Protein AF-A0A3M5T6I6-F1 (afdb_monomer)

Structure (mmCIF, N/CA/C/O backbone):
data_AF-A0A3M5T6I6-F1
#
_entry.id   AF-A0A3M5T6I6-F1
#
loop_
_atom_site.group_PDB
_atom_site.id
_atom_site.type_symbol
_atom_site.label_atom_id
_atom_site.label_alt_id
_atom_site.label_comp_id
_atom_site.label_asym_id
_atom_site.label_entity_id
_atom_site.label_seq_id
_atom_site.pdbx_PDB_ins_code
_atom_site.Cartn_x
_atom_site.Cartn_y
_atom_site.Cartn_z
_atom_site.occupancy
_atom_site.B_iso_or_equiv
_atom_site.auth_seq_id
_atom_site.auth_comp_id
_atom_site.auth_asym_id
_atom_site.auth_atom_id
_atom_site.pdbx_PDB_model_num
ATOM 1 N N . MET A 1 1 ? 8.654 -3.890 6.732 1.00 83.19 1 MET A N 1
ATOM 2 C CA . MET A 1 1 ? 7.278 -3.384 6.823 1.00 83.19 1 MET A CA 1
ATOM 3 C C . MET A 1 1 ? 7.286 -2.179 7.740 1.00 83.19 1 MET A C 1
ATOM 5 O O . MET A 1 1 ? 7.997 -2.223 8.744 1.00 83.19 1 MET A O 1
ATOM 9 N N . HIS A 1 2 ? 6.548 -1.116 7.423 1.00 84.38 2 HIS A N 1
ATOM 10 C CA . HIS A 1 2 ? 6.468 0.037 8.320 1.00 84.38 2 HIS A CA 1
ATOM 11 C C . HIS A 1 2 ? 5.659 -0.324 9.595 1.00 84.38 2 HIS A C 1
ATOM 13 O O . HIS A 1 2 ? 4.602 -0.946 9.470 1.00 84.38 2 HIS A O 1
ATOM 19 N N . PRO A 1 3 ? 6.122 0.023 10.820 1.00 90.31 3 PRO A N 1
ATOM 20 C CA . PRO A 1 3 ? 5.542 -0.483 12.075 1.00 90.31 3 PRO A CA 1
ATOM 21 C C . PRO A 1 3 ? 4.041 -0.232 12.247 1.00 90.31 3 PRO A C 1
ATOM 23 O O . PRO A 1 3 ? 3.336 -1.072 12.798 1.00 90.31 3 PRO A O 1
ATOM 26 N N . LEU A 1 4 ? 3.542 0.893 11.726 1.00 93.06 4 LEU A N 1
ATOM 27 C CA . LEU A 1 4 ? 2.122 1.257 11.799 1.00 93.06 4 LEU A CA 1
ATOM 28 C C . LEU A 1 4 ? 1.189 0.302 11.036 1.00 93.06 4 LEU A C 1
ATOM 30 O O . LEU A 1 4 ? -0.002 0.266 11.333 1.00 93.06 4 LEU A O 1
ATOM 34 N N . PHE A 1 5 ? 1.719 -0.498 10.107 1.00 92.69 5 PHE A N 1
ATOM 35 C CA . PHE A 1 5 ? 0.933 -1.423 9.289 1.00 92.69 5 PHE A CA 1
ATOM 36 C C . PHE A 1 5 ? 1.053 -2.885 9.742 1.00 92.69 5 PHE A C 1
ATOM 38 O O . PHE A 1 5 ? 0.289 -3.720 9.272 1.00 92.69 5 PHE A O 1
ATOM 45 N N . MET A 1 6 ? 1.951 -3.211 10.684 1.00 90.44 6 MET A N 1
ATOM 46 C CA . MET A 1 6 ? 2.245 -4.602 11.086 1.00 90.44 6 MET A CA 1
ATOM 47 C C . MET A 1 6 ? 1.027 -5.389 11.579 1.00 90.44 6 MET A C 1
ATOM 49 O O . MET A 1 6 ? 0.964 -6.600 11.389 1.00 90.44 6 MET A O 1
ATOM 53 N N . ASN A 1 7 ? 0.069 -4.706 12.206 1.00 90.56 7 ASN A N 1
ATOM 54 C CA . ASN A 1 7 ? -1.130 -5.328 12.772 1.00 90.56 7 ASN A CA 1
ATOM 55 C C . ASN A 1 7 ? -2.382 -5.120 11.906 1.00 90.56 7 ASN A C 1
ATOM 57 O O . ASN A 1 7 ? -3.481 -5.493 12.317 1.00 90.56 7 ASN A O 1
ATOM 61 N N . ILE A 1 8 ? -2.236 -4.513 10.727 1.00 93.50 8 ILE A N 1
ATOM 62 C CA . ILE A 1 8 ? -3.350 -4.293 9.810 1.00 93.50 8 ILE A CA 1
ATOM 63 C C . ILE A 1 8 ? -3.587 -5.574 9.009 1.00 93.50 8 ILE A C 1
ATOM 65 O O . ILE A 1 8 ? -2.657 -6.233 8.543 1.00 93.50 8 ILE A O 1
ATOM 69 N N . LYS A 1 9 ? -4.859 -5.955 8.861 1.00 93.81 9 LYS A N 1
ATOM 70 C CA . LYS A 1 9 ? -5.241 -7.135 8.078 1.00 93.81 9 LYS A CA 1
ATOM 71 C C . LYS A 1 9 ? -4.846 -6.939 6.618 1.00 93.81 9 LYS A C 1
ATOM 73 O O . LYS A 1 9 ? -5.079 -5.868 6.067 1.00 93.81 9 LYS A O 1
ATOM 78 N N . LYS A 1 10 ? -4.381 -8.008 5.965 1.00 91.00 10 LYS A N 1
ATOM 79 C CA . LYS A 1 10 ? -3.992 -7.978 4.545 1.00 91.00 10 LYS A CA 1
ATOM 80 C C . LYS A 1 10 ? -5.062 -7.349 3.642 1.00 91.00 10 LYS A C 1
ATOM 82 O O . LYS A 1 10 ? -4.737 -6.446 2.898 1.00 91.00 10 LYS A O 1
ATOM 87 N N . ALA A 1 11 ? -6.331 -7.727 3.800 1.00 92.62 11 ALA A N 1
ATOM 88 C CA . ALA A 1 11 ? -7.420 -7.163 2.996 1.00 92.62 11 ALA A CA 1
ATOM 89 C C . ALA A 1 11 ? -7.560 -5.632 3.117 1.00 92.62 11 ALA A C 1
ATOM 91 O O . ALA A 1 11 ? -7.995 -4.987 2.176 1.00 92.62 11 ALA A O 1
ATOM 92 N N . ILE A 1 12 ? -7.196 -5.046 4.263 1.00 95.19 12 ILE A N 1
ATOM 93 C CA . ILE A 1 12 ? -7.174 -3.588 4.433 1.00 95.19 12 ILE A CA 1
ATOM 94 C C . ILE A 1 12 ? -5.925 -3.001 3.768 1.00 95.19 12 ILE A C 1
ATOM 96 O O . ILE A 1 12 ? -6.029 -1.973 3.113 1.00 95.19 12 ILE A O 1
ATOM 100 N N . LEU A 1 13 ? -4.765 -3.662 3.875 1.00 94.75 13 LEU A N 1
ATOM 101 C CA . LEU A 1 13 ? -3.549 -3.252 3.159 1.00 94.75 13 LEU A CA 1
ATOM 102 C C . LEU A 1 13 ? -3.748 -3.244 1.640 1.00 94.75 13 LEU A C 1
ATOM 104 O O . LEU A 1 13 ? -3.316 -2.291 1.001 1.00 94.75 13 LEU A O 1
ATOM 108 N N . ASP A 1 14 ? -4.447 -4.244 1.098 1.00 92.38 14 ASP A N 1
ATOM 109 C CA . ASP A 1 14 ? -4.775 -4.326 -0.328 1.00 92.38 14 ASP A CA 1
ATOM 110 C C . ASP A 1 14 ? -5.620 -3.101 -0.752 1.00 92.38 14 ASP A C 1
ATOM 112 O O . ASP A 1 14 ? -5.321 -2.450 -1.747 1.00 92.38 14 ASP A O 1
ATOM 116 N N . ILE A 1 15 ? -6.612 -2.703 0.059 1.00 93.88 15 ILE A N 1
ATOM 117 C CA . ILE A 1 15 ? -7.427 -1.504 -0.213 1.00 93.88 15 ILE A CA 1
ATOM 118 C C . ILE A 1 15 ? -6.592 -0.218 -0.107 1.00 93.88 15 ILE A C 1
ATOM 120 O O . ILE A 1 15 ? -6.757 0.689 -0.922 1.00 93.88 15 ILE A O 1
ATOM 124 N N . ILE A 1 16 ? -5.696 -0.112 0.882 1.00 94.38 16 ILE A N 1
ATOM 125 C CA . ILE A 1 16 ? -4.790 1.042 1.003 1.00 94.38 16 ILE A CA 1
ATOM 126 C C . ILE A 1 16 ? -3.909 1.136 -0.247 1.00 94.38 16 ILE A C 1
ATOM 128 O O . ILE A 1 16 ? -3.777 2.214 -0.821 1.00 94.38 16 ILE A O 1
ATOM 132 N N . GLU A 1 17 ? -3.317 0.022 -0.677 1.00 92.88 17 GLU A N 1
ATOM 133 C CA . GLU A 1 17 ? -2.485 -0.047 -1.879 1.00 92.88 17 GLU A CA 1
ATOM 134 C C . GLU A 1 17 ? -3.257 0.405 -3.125 1.00 92.88 17 GLU A C 1
ATOM 136 O O . GLU A 1 17 ? -2.753 1.242 -3.879 1.00 92.88 17 GLU A O 1
ATOM 141 N N . ASP A 1 18 ? -4.502 -0.041 -3.293 1.00 91.06 18 ASP A N 1
ATOM 142 C CA . ASP A 1 18 ? -5.376 0.397 -4.386 1.00 91.06 18 ASP A CA 1
ATOM 143 C C . ASP A 1 18 ? -5.628 1.915 -4.348 1.00 91.06 18 ASP A C 1
ATOM 145 O O . ASP A 1 18 ? -5.514 2.594 -5.369 1.00 91.06 18 ASP A O 1
ATOM 149 N N . GLN A 1 19 ? -5.898 2.497 -3.174 1.00 92.44 19 GLN A N 1
ATOM 150 C CA . GLN A 1 19 ? -6.094 3.949 -3.053 1.00 92.44 19 GLN A CA 1
ATOM 151 C C . GLN A 1 19 ? -4.814 4.751 -3.326 1.00 92.44 19 GLN A C 1
ATOM 153 O O . GLN A 1 19 ? -4.863 5.820 -3.938 1.00 92.44 19 GLN A O 1
ATOM 158 N N . LEU A 1 20 ? -3.653 4.253 -2.894 1.00 92.31 20 LEU A N 1
ATOM 159 C CA . LEU A 1 20 ? -2.371 4.931 -3.104 1.00 92.31 20 LEU A CA 1
ATOM 160 C C . LEU A 1 20 ? -1.886 4.838 -4.556 1.00 92.31 20 LEU A C 1
ATOM 162 O O . LEU A 1 20 ? -1.238 5.773 -5.035 1.00 92.31 20 LEU A O 1
ATOM 166 N N . THR A 1 21 ? -2.204 3.740 -5.247 1.00 88.38 21 THR A N 1
ATOM 167 C CA . THR A 1 21 ? -1.923 3.544 -6.680 1.00 88.38 21 THR A CA 1
ATOM 168 C C . THR A 1 21 ? -2.963 4.194 -7.587 1.00 88.38 21 THR A C 1
ATOM 170 O O . THR A 1 21 ? -2.708 4.348 -8.785 1.00 88.38 21 THR A O 1
ATOM 173 N N . ASN A 1 22 ? -4.104 4.623 -7.037 1.00 80.25 22 ASN A N 1
ATOM 174 C CA . ASN A 1 22 ? -5.124 5.319 -7.800 1.00 80.25 22 ASN A CA 1
ATOM 175 C C . ASN A 1 22 ? -4.558 6.615 -8.414 1.00 80.25 22 ASN A C 1
ATOM 177 O O . ASN A 1 22 ? -4.225 7.589 -7.722 1.00 80.25 22 ASN A O 1
ATOM 181 N N . ASN A 1 23 ? -4.452 6.596 -9.744 1.00 64.94 23 ASN A N 1
ATOM 182 C CA . ASN A 1 23 ? -4.006 7.708 -10.577 1.00 64.94 23 ASN A CA 1
ATOM 183 C C . ASN A 1 23 ? -5.138 8.684 -10.934 1.00 64.94 23 ASN A C 1
ATOM 185 O O . ASN A 1 23 ? -4.875 9.683 -11.604 1.00 64.94 23 ASN A O 1
ATOM 189 N N . GLU A 1 24 ? -6.376 8.423 -10.507 1.00 63.84 24 GLU A N 1
ATOM 190 C CA . GLU A 1 24 ? -7.455 9.405 -10.600 1.00 63.84 24 GLU A CA 1
ATOM 191 C C . GLU A 1 24 ? -7.171 10.623 -9.698 1.00 63.84 24 GLU A C 1
ATOM 193 O O . GLU A 1 24 ? -6.403 10.555 -8.733 1.00 63.84 24 GLU A O 1
ATOM 198 N N . GLU A 1 25 ? -7.772 11.768 -10.038 1.00 69.75 25 GLU A N 1
ATOM 199 C CA . GLU A 1 25 ? -7.500 13.111 -9.487 1.00 69.75 25 GLU A CA 1
ATOM 200 C C . GLU A 1 25 ? -7.762 13.279 -7.974 1.00 69.75 25 GLU A C 1
ATOM 202 O O . GLU A 1 25 ? -7.644 14.395 -7.466 1.00 69.75 25 GLU A O 1
ATOM 207 N N . ALA A 1 26 ? -8.072 12.207 -7.235 1.00 83.69 26 ALA A N 1
ATOM 208 C CA . ALA A 1 26 ? -8.358 12.256 -5.807 1.00 83.69 26 ALA A CA 1
ATOM 209 C C . ALA A 1 26 ? -7.212 12.960 -5.044 1.00 83.69 26 ALA A C 1
ATOM 211 O O . ALA A 1 26 ? -6.058 12.489 -5.067 1.00 83.69 26 ALA A O 1
ATOM 212 N N . PRO A 1 27 ? -7.478 14.104 -4.386 1.00 90.44 27 PRO A N 1
ATOM 213 C CA . PRO A 1 27 ? -6.485 14.806 -3.591 1.00 90.44 27 PRO A CA 1
ATOM 214 C C . PRO A 1 27 ? -6.103 13.975 -2.365 1.00 90.44 27 PRO A C 1
ATOM 216 O O . PRO A 1 27 ? -6.881 13.152 -1.885 1.00 90.44 27 PRO A O 1
ATOM 219 N N . ASP A 1 28 ? -4.911 14.223 -1.818 1.00 93.75 28 ASP A N 1
ATOM 220 C CA . ASP A 1 28 ? -4.421 13.505 -0.630 1.00 93.75 28 ASP A CA 1
ATOM 221 C C . ASP A 1 28 ? -5.419 13.567 0.536 1.00 93.75 28 ASP A C 1
ATOM 223 O O . ASP A 1 28 ? -5.594 12.581 1.238 1.00 93.75 28 ASP A O 1
ATOM 227 N N . ALA A 1 29 ? -6.122 14.693 0.697 1.00 94.31 29 ALA A N 1
ATOM 228 C CA . ALA A 1 29 ? -7.138 14.865 1.733 1.00 94.31 29 ALA A CA 1
ATOM 229 C C . ALA A 1 29 ? -8.350 13.9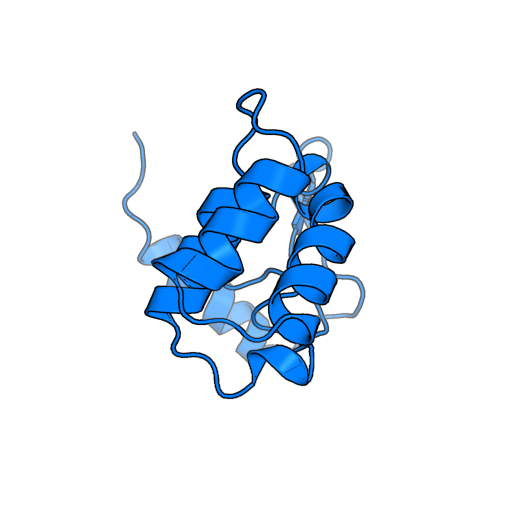33 1.562 1.00 94.31 29 ALA A C 1
ATOM 231 O O . ALA A 1 29 ? -8.910 13.480 2.553 1.00 94.31 29 ALA A O 1
ATOM 232 N N . GLU A 1 30 ? -8.758 13.634 0.327 1.00 94.56 30 GLU A N 1
ATOM 233 C CA . GLU A 1 30 ? -9.887 12.732 0.072 1.00 94.56 30 GLU A CA 1
ATOM 234 C C . GLU A 1 30 ? -9.514 11.289 0.410 1.00 9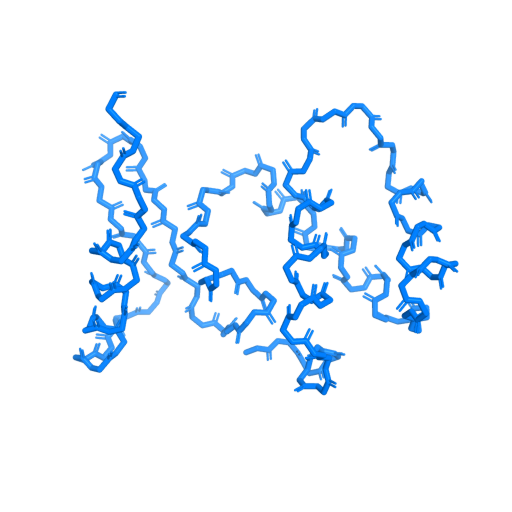4.56 30 GLU A C 1
ATOM 236 O O . GLU A 1 30 ? -10.248 10.616 1.128 1.00 94.56 30 GLU A O 1
ATOM 241 N N . ILE A 1 31 ? -8.329 10.848 -0.023 1.00 95.00 31 ILE A N 1
ATOM 242 C CA . ILE A 1 31 ? -7.813 9.523 0.337 1.00 95.00 31 ILE A CA 1
ATOM 243 C C . ILE A 1 31 ? -7.619 9.433 1.845 1.00 95.00 31 ILE A C 1
ATOM 245 O O . ILE A 1 31 ? -8.014 8.444 2.446 1.00 95.00 31 ILE A O 1
ATOM 249 N N . TRP A 1 32 ? -7.059 10.465 2.475 1.00 96.69 32 TRP A N 1
ATOM 250 C CA . TRP A 1 32 ? -6.875 10.489 3.922 1.00 96.69 32 TRP A CA 1
ATOM 251 C C . TRP A 1 32 ? -8.204 10.319 4.668 1.00 96.69 32 TRP A C 1
ATOM 253 O O . TRP A 1 32 ? -8.285 9.480 5.563 1.00 96.69 32 TRP A O 1
ATOM 263 N N . ASN A 1 33 ? -9.256 11.041 4.259 1.00 96.62 33 ASN A N 1
ATOM 264 C CA . ASN A 1 33 ? -10.587 10.891 4.853 1.00 96.62 33 ASN A CA 1
ATOM 265 C C . ASN A 1 33 ? -11.115 9.467 4.662 1.00 96.62 33 ASN A C 1
ATOM 267 O O . ASN A 1 33 ? -11.578 8.869 5.620 1.00 96.62 33 ASN A O 1
ATOM 271 N N . PHE A 1 34 ? -10.978 8.882 3.468 1.00 95.44 34 PHE A N 1
ATOM 272 C CA . PHE A 1 34 ? -11.371 7.490 3.229 1.00 95.44 34 PHE A CA 1
ATOM 273 C C . PHE A 1 34 ? -10.629 6.506 4.151 1.00 95.44 34 PHE A C 1
ATOM 275 O O . PHE A 1 34 ? -11.235 5.602 4.723 1.00 95.44 34 PHE A O 1
ATOM 282 N N . LEU A 1 35 ? -9.320 6.690 4.337 1.00 96.56 35 LEU A N 1
ATOM 283 C CA . LEU A 1 35 ? -8.515 5.839 5.214 1.00 96.56 35 LEU A CA 1
ATOM 284 C C . LEU A 1 35 ? -8.991 5.891 6.674 1.00 96.56 35 LEU A C 1
ATOM 286 O O . LEU A 1 35 ? -9.004 4.861 7.345 1.00 96.56 35 LEU A O 1
ATOM 290 N N . VAL A 1 36 ? -9.382 7.064 7.168 1.00 97.62 36 VAL A N 1
ATOM 291 C CA . VAL A 1 36 ? -9.858 7.226 8.549 1.00 97.62 36 VAL A CA 1
ATOM 292 C C . VAL A 1 36 ? -11.319 6.800 8.685 1.00 97.62 36 VAL A C 1
ATOM 294 O O . VAL A 1 36 ? -11.638 5.966 9.527 1.00 97.62 36 VAL A O 1
ATOM 297 N N . ASP A 1 37 ? -12.196 7.342 7.846 1.00 96.81 37 ASP A N 1
ATOM 298 C CA . ASP A 1 37 ? -13.646 7.227 8.000 1.00 96.81 37 ASP A CA 1
ATOM 299 C C . ASP A 1 37 ? -14.176 5.858 7.549 1.00 96.81 37 ASP A C 1
ATOM 301 O O . ASP A 1 37 ? -15.076 5.309 8.183 1.00 96.81 37 ASP A O 1
ATOM 305 N N . GLU A 1 38 ? -13.615 5.284 6.477 1.00 95.62 38 GLU A N 1
ATOM 306 C CA . GLU A 1 38 ? -14.118 4.036 5.879 1.00 95.62 38 GLU A CA 1
ATOM 307 C C . GLU A 1 38 ? -13.291 2.807 6.282 1.00 95.62 38 GLU A C 1
ATOM 309 O O . GLU A 1 38 ? -13.836 1.707 6.408 1.00 95.62 38 GLU A O 1
ATOM 314 N N . LEU A 1 39 ? -11.977 2.964 6.491 1.00 95.44 39 LEU A N 1
ATOM 315 C CA . LEU A 1 39 ? -11.091 1.855 6.882 1.00 95.44 39 LEU A CA 1
ATOM 316 C C . LEU A 1 39 ? -10.770 1.803 8.383 1.00 95.44 39 LEU A C 1
ATOM 318 O O . LEU A 1 39 ? -10.074 0.873 8.803 1.00 95.44 39 LEU A O 1
ATOM 322 N N . ASP A 1 40 ? -11.282 2.751 9.176 1.00 96.31 40 ASP A N 1
ATOM 323 C CA . ASP A 1 40 ? -11.071 2.847 10.631 1.00 96.31 40 ASP A CA 1
ATOM 324 C C . ASP A 1 40 ? -9.573 2.859 11.007 1.00 96.31 40 ASP A C 1
ATOM 326 O O . ASP A 1 40 ? -9.143 2.274 12.006 1.00 96.31 40 ASP A O 1
ATOM 330 N N . LEU A 1 41 ? -8.740 3.483 10.160 1.00 96.81 41 LEU A N 1
ATOM 331 C CA . LEU A 1 41 ? -7.322 3.671 10.453 1.00 96.81 41 LEU A CA 1
ATOM 332 C C . LEU A 1 41 ? -7.120 4.818 11.438 1.00 96.81 41 LEU A C 1
ATOM 334 O O . LEU A 1 41 ? -7.839 5.817 11.433 1.00 96.81 41 LEU A O 1
ATOM 338 N N . THR A 1 42 ? -6.072 4.716 12.255 1.00 97.38 42 THR A N 1
ATOM 339 C CA . THR A 1 42 ? -5.665 5.853 13.084 1.00 97.38 42 THR A CA 1
ATOM 340 C C . THR A 1 42 ? -5.131 6.988 12.211 1.00 97.38 42 THR A C 1
ATOM 342 O O . THR A 1 42 ? -4.636 6.766 11.103 1.00 97.38 42 THR A O 1
ATOM 345 N N . ILE A 1 43 ? -5.165 8.214 12.738 1.00 97.50 43 ILE A N 1
ATOM 346 C CA . ILE A 1 43 ? -4.612 9.400 12.066 1.00 97.50 43 ILE A CA 1
ATOM 347 C C . ILE A 1 43 ? -3.152 9.149 11.660 1.00 97.50 43 ILE A C 1
ATOM 349 O O . ILE A 1 43 ? -2.770 9.414 10.526 1.00 97.50 43 ILE A O 1
ATOM 353 N N . GLU A 1 44 ? -2.349 8.544 12.538 1.00 97.25 44 GLU A N 1
ATOM 354 C CA . GLU A 1 44 ? -0.944 8.245 12.253 1.00 97.25 44 GLU A CA 1
ATOM 355 C C . GLU A 1 44 ? -0.782 7.234 11.110 1.00 97.25 44 GLU A C 1
ATOM 357 O O . GLU A 1 44 ? 0.157 7.333 10.320 1.00 97.25 44 GLU A O 1
ATOM 362 N N . GLN A 1 45 ? -1.680 6.249 11.014 1.00 96.88 45 GLN A N 1
ATOM 363 C CA . GLN A 1 45 ? -1.684 5.274 9.922 1.00 96.88 45 GLN A CA 1
ATOM 364 C C . GLN A 1 45 ? -2.063 5.931 8.592 1.00 96.88 45 GLN A C 1
ATOM 366 O O . GLN A 1 45 ? -1.400 5.674 7.584 1.00 96.88 45 GLN A O 1
ATOM 371 N N . ALA A 1 46 ? -3.078 6.797 8.594 1.00 97.06 46 ALA A N 1
ATOM 372 C CA . ALA A 1 46 ? -3.503 7.543 7.415 1.00 97.06 46 ALA A CA 1
ATOM 373 C C . ALA A 1 46 ? -2.409 8.514 6.934 1.00 97.06 46 ALA A C 1
ATOM 375 O O . ALA A 1 46 ? -2.052 8.506 5.755 1.00 97.06 46 ALA A O 1
ATOM 376 N N . ASP A 1 47 ? -1.790 9.267 7.847 1.00 97.19 47 ASP A N 1
ATOM 377 C CA . ASP A 1 47 ? -0.660 10.153 7.545 1.00 97.19 47 ASP A CA 1
ATOM 378 C C . ASP A 1 47 ? 0.515 9.380 6.938 1.00 97.19 47 ASP A C 1
ATOM 380 O O . ASP A 1 47 ? 1.092 9.791 5.927 1.00 97.19 47 ASP A O 1
ATOM 384 N N . ALA A 1 48 ? 0.861 8.228 7.523 1.00 96.12 48 ALA A N 1
ATOM 385 C CA . ALA A 1 48 ? 1.939 7.390 7.015 1.00 96.12 48 ALA A CA 1
ATOM 386 C C . ALA A 1 48 ? 1.631 6.820 5.623 1.00 96.12 48 ALA A C 1
ATOM 388 O O . ALA A 1 48 ? 2.537 6.739 4.795 1.00 96.12 48 ALA A O 1
ATOM 389 N N . ALA A 1 49 ? 0.378 6.452 5.344 1.00 95.50 49 ALA A N 1
ATOM 390 C CA . ALA A 1 49 ? -0.033 5.980 4.025 1.00 95.50 49 ALA A CA 1
ATOM 391 C C . ALA A 1 49 ? 0.073 7.101 2.977 1.00 95.50 49 ALA A C 1
ATOM 393 O O . ALA A 1 49 ? 0.707 6.912 1.936 1.00 95.50 49 ALA A O 1
ATOM 394 N N . ILE A 1 50 ? -0.451 8.295 3.276 1.00 95.50 50 ILE A N 1
ATOM 395 C CA . ILE A 1 50 ? -0.347 9.466 2.390 1.00 95.50 50 ILE A CA 1
ATOM 396 C C . ILE A 1 50 ? 1.114 9.846 2.137 1.00 95.50 50 ILE A C 1
ATOM 398 O O . ILE A 1 50 ? 1.495 10.098 0.993 1.00 95.50 50 ILE A O 1
ATOM 402 N N . ALA A 1 51 ? 1.970 9.799 3.161 1.00 95.19 51 ALA A N 1
ATOM 403 C CA . AL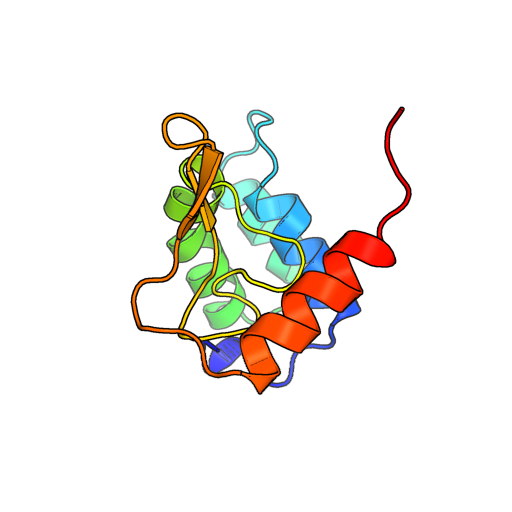A A 1 51 ? 3.399 10.065 3.008 1.00 95.19 51 ALA A CA 1
ATOM 404 C C . ALA A 1 51 ? 4.096 9.095 2.030 1.00 95.19 51 ALA A C 1
ATOM 406 O O . ALA A 1 51 ? 5.106 9.452 1.422 1.00 95.19 51 ALA A O 1
ATOM 407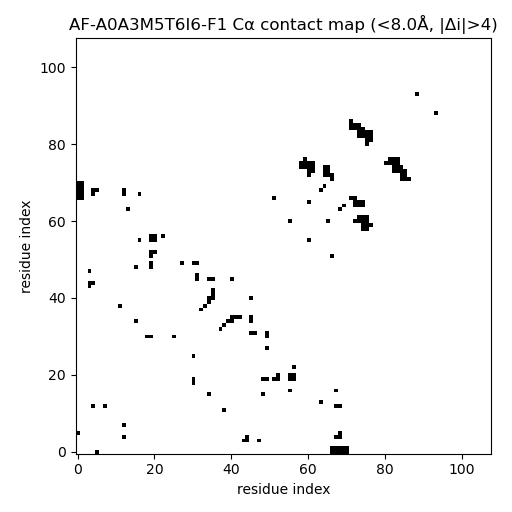 N N . MET A 1 52 ? 3.564 7.880 1.843 1.00 93.00 52 MET A N 1
ATOM 408 C CA . MET A 1 52 ? 4.079 6.914 0.869 1.00 93.00 52 MET A CA 1
ATOM 409 C C . MET A 1 52 ? 3.535 7.130 -0.550 1.00 93.00 52 MET A C 1
ATOM 411 O O . MET A 1 52 ? 4.161 6.656 -1.502 1.00 93.00 52 MET A O 1
ATOM 415 N N . ARG A 1 53 ? 2.424 7.860 -0.728 1.00 92.56 53 ARG A N 1
ATOM 416 C CA . ARG A 1 53 ? 1.735 8.044 -2.021 1.00 92.56 53 ARG A CA 1
ATOM 417 C C . ARG A 1 53 ? 2.647 8.493 -3.175 1.00 92.56 53 ARG A C 1
ATOM 419 O O . ARG A 1 53 ? 2.500 7.946 -4.269 1.00 92.56 53 ARG A O 1
ATOM 426 N N . PRO A 1 54 ? 3.630 9.403 -2.992 1.00 91.62 54 PRO A N 1
ATOM 427 C CA . PRO A 1 54 ? 4.543 9.769 -4.076 1.00 91.62 54 PRO A CA 1
ATOM 428 C C . PRO A 1 54 ? 5.312 8.579 -4.664 1.00 91.62 54 PRO A C 1
ATOM 430 O O . PRO A 1 54 ? 5.571 8.556 -5.864 1.00 91.62 54 PRO A O 1
ATOM 433 N N . ARG A 1 55 ? 5.647 7.571 -3.846 1.00 90.88 55 ARG A N 1
ATOM 434 C CA . ARG A 1 55 ? 6.303 6.347 -4.325 1.00 90.88 55 ARG A CA 1
ATOM 435 C C . ARG A 1 55 ? 5.345 5.485 -5.133 1.00 90.88 55 ARG A C 1
ATOM 437 O O . ARG A 1 55 ? 5.703 5.069 -6.225 1.00 90.88 55 ARG A O 1
ATOM 444 N N . PHE A 1 56 ? 4.118 5.292 -4.651 1.00 91.06 56 PHE A N 1
ATOM 445 C CA . PHE A 1 56 ? 3.081 4.524 -5.356 1.00 91.06 56 PHE A CA 1
ATOM 446 C C . PHE A 1 56 ? 2.692 5.117 -6.718 1.00 91.06 56 PHE A C 1
ATOM 448 O O . PHE A 1 56 ? 2.263 4.382 -7.600 1.00 91.06 56 PHE A O 1
ATOM 455 N N . ARG A 1 57 ? 2.898 6.423 -6.924 1.00 88.25 57 ARG A N 1
ATOM 456 C CA . ARG A 1 57 ? 2.687 7.084 -8.223 1.00 88.25 57 ARG A CA 1
ATOM 457 C C . ARG A 1 57 ? 3.852 6.949 -9.207 1.00 88.25 57 ARG A C 1
ATOM 459 O O . ARG A 1 57 ? 3.646 7.091 -10.409 1.00 88.25 57 ARG A O 1
ATOM 466 N N . CYS A 1 58 ? 5.067 6.725 -8.714 1.00 87.38 58 CYS A N 1
ATOM 467 C CA . CYS A 1 58 ? 6.284 6.720 -9.532 1.00 87.38 58 CYS A CA 1
ATOM 468 C C . CYS A 1 58 ? 6.870 5.318 -9.744 1.00 87.38 58 CYS A C 1
ATOM 470 O O . CYS A 1 58 ? 7.594 5.096 -10.713 1.00 87.38 58 CYS A O 1
ATOM 472 N N . GLU A 1 59 ? 6.599 4.388 -8.832 1.00 89.56 59 GLU A N 1
ATOM 473 C CA . GLU A 1 59 ? 7.156 3.039 -8.811 1.00 89.56 59 GLU A CA 1
ATOM 474 C C . GLU A 1 59 ? 6.081 2.013 -9.192 1.00 89.56 59 GLU A C 1
ATOM 476 O O . GLU A 1 59 ? 4.946 2.075 -8.725 1.00 89.56 59 GLU A O 1
ATOM 481 N N . ILE A 1 60 ? 6.446 1.028 -10.019 1.00 88.62 60 ILE A N 1
ATOM 482 C CA . ILE A 1 60 ? 5.572 -0.104 -10.349 1.00 88.62 60 ILE A CA 1
ATOM 483 C C . ILE A 1 60 ? 5.878 -1.222 -9.358 1.00 88.62 60 ILE A C 1
ATOM 485 O O . ILE A 1 60 ? 6.821 -1.988 -9.559 1.00 88.62 60 ILE A O 1
ATOM 489 N N . PHE A 1 61 ? 5.124 -1.302 -8.267 1.00 89.75 61 PHE A N 1
ATOM 490 C CA . PHE A 1 61 ? 5.275 -2.392 -7.306 1.00 89.75 61 PHE A CA 1
ATOM 491 C C . PHE A 1 61 ? 4.652 -3.684 -7.832 1.00 89.75 61 PHE A C 1
ATOM 493 O O . PHE A 1 61 ? 3.610 -3.676 -8.485 1.00 89.75 61 PHE A O 1
ATOM 500 N N . ILE A 1 62 ? 5.283 -4.812 -7.512 1.00 85.19 62 ILE A N 1
ATOM 501 C CA . ILE A 1 62 ? 4.605 -6.107 -7.602 1.00 85.19 62 ILE A CA 1
ATOM 502 C C . ILE A 1 62 ? 3.604 -6.195 -6.444 1.00 85.19 62 ILE A C 1
ATOM 504 O O . ILE A 1 62 ? 3.906 -5.743 -5.338 1.00 85.19 62 ILE A O 1
ATOM 508 N N . ALA A 1 63 ? 2.420 -6.759 -6.691 1.00 80.50 63 ALA A N 1
ATOM 509 C CA . ALA A 1 63 ? 1.378 -6.906 -5.675 1.00 80.50 63 ALA A CA 1
ATOM 510 C C . ALA A 1 63 ? 1.933 -7.566 -4.402 1.00 80.50 63 ALA A C 1
ATOM 512 O O . ALA A 1 63 ? 2.638 -8.576 -4.473 1.00 80.50 63 ALA A O 1
ATOM 513 N N . GLY A 1 64 ? 1.653 -6.978 -3.236 1.00 83.31 64 GLY A N 1
ATOM 514 C CA . GLY A 1 64 ? 2.175 -7.469 -1.957 1.00 83.31 64 GLY A CA 1
ATOM 515 C C . GLY A 1 64 ? 3.671 -7.217 -1.720 1.00 83.31 64 GLY A C 1
ATOM 516 O O . GLY A 1 64 ? 4.194 -7.632 -0.690 1.00 83.31 64 GLY A O 1
ATOM 517 N N . GLN A 1 65 ? 4.378 -6.547 -2.638 1.00 88.38 65 GLN A N 1
ATOM 518 C CA . GLN A 1 65 ? 5.821 -6.285 -2.536 1.00 88.38 65 GLN A CA 1
ATOM 519 C C . GLN A 1 65 ? 6.163 -4.808 -2.273 1.00 88.38 65 GLN A C 1
ATOM 521 O O . GLN A 1 65 ? 7.342 -4.430 -2.282 1.00 88.38 65 GLN A O 1
ATOM 526 N N . SER A 1 66 ? 5.152 -3.978 -2.018 1.00 91.25 66 SER A N 1
ATOM 527 C CA . SER A 1 66 ? 5.286 -2.550 -1.735 1.00 91.25 66 SER A CA 1
ATOM 528 C C . SER A 1 66 ? 5.695 -2.259 -0.275 1.00 91.25 66 SER A C 1
ATOM 530 O O . SER A 1 66 ? 5.759 -3.174 0.561 1.00 91.25 66 SER A O 1
ATOM 532 N N . PRO A 1 67 ? 5.986 -0.987 0.076 1.00 91.00 67 PRO A N 1
ATOM 533 C CA . PRO A 1 67 ? 6.390 -0.601 1.432 1.00 91.00 67 PRO A CA 1
ATOM 534 C C . PRO A 1 67 ? 5.362 -0.936 2.526 1.00 91.00 67 PRO A C 1
ATOM 536 O O . PRO A 1 67 ? 5.722 -1.000 3.707 1.00 91.00 67 PRO A O 1
ATOM 539 N N . LEU A 1 68 ? 4.096 -1.158 2.145 1.00 92.69 68 LEU A N 1
ATOM 540 C CA . LEU A 1 68 ? 3.025 -1.549 3.063 1.00 92.69 68 LEU A CA 1
ATOM 541 C C . LEU A 1 68 ? 3.268 -2.928 3.678 1.00 92.69 68 LEU A C 1
ATOM 543 O O . LEU A 1 68 ? 2.940 -3.132 4.843 1.00 92.69 68 LEU A O 1
ATOM 547 N N . TYR A 1 69 ? 3.895 -3.846 2.939 1.00 90.62 69 TYR A N 1
ATOM 548 C CA . TYR A 1 69 ? 4.070 -5.242 3.356 1.00 90.62 69 TYR A CA 1
ATOM 549 C C . TYR A 1 69 ? 5.489 -5.537 3.836 1.00 90.62 69 TYR A C 1
ATOM 551 O O . TYR A 1 69 ? 5.693 -6.366 4.721 1.00 90.62 69 TYR A O 1
ATOM 559 N N . GLN A 1 70 ? 6.497 -4.838 3.306 1.00 87.12 70 GLN A N 1
ATOM 560 C CA . GLN A 1 70 ? 7.896 -5.182 3.559 1.00 87.12 70 GLN A CA 1
ATOM 561 C C . GLN A 1 70 ? 8.847 -3.985 3.504 1.00 87.12 70 GLN A C 1
ATOM 563 O O . GL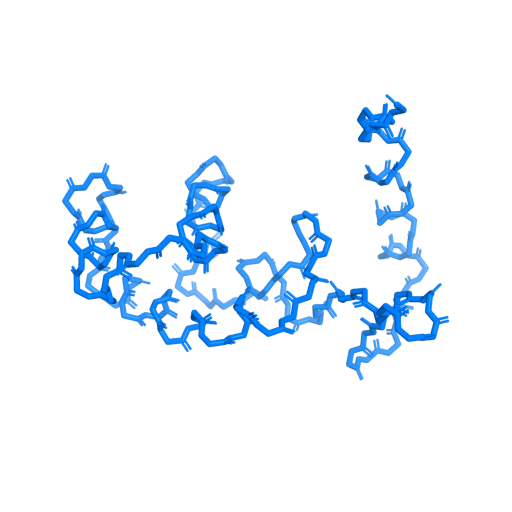N A 1 70 ? 8.467 -2.875 3.157 1.00 87.12 70 GLN A O 1
ATOM 568 N N . THR A 1 71 ? 10.081 -4.188 3.980 1.00 85.69 71 THR A N 1
ATOM 569 C CA . THR A 1 71 ? 11.106 -3.126 4.014 1.00 85.69 71 THR A CA 1
ATOM 570 C C . THR A 1 71 ? 11.902 -3.097 2.715 1.00 85.69 71 THR A C 1
ATOM 572 O O . THR A 1 71 ? 12.051 -2.034 2.121 1.00 85.69 71 THR A O 1
ATOM 575 N N . ASN A 1 72 ? 12.393 -4.258 2.269 1.00 87.38 72 ASN A N 1
ATOM 576 C CA . ASN A 1 72 ? 13.066 -4.379 0.982 1.00 87.38 72 ASN A CA 1
ATOM 577 C C . ASN A 1 72 ? 12.004 -4.578 -0.100 1.00 87.38 72 ASN A C 1
ATOM 579 O O . ASN A 1 72 ? 11.501 -5.682 -0.280 1.00 87.38 72 ASN A O 1
ATOM 583 N N . THR A 1 73 ? 11.596 -3.487 -0.738 1.00 88.75 73 THR A N 1
ATOM 584 C CA . THR A 1 73 ? 10.531 -3.495 -1.742 1.00 88.75 73 THR A CA 1
ATOM 585 C C . THR A 1 73 ? 11.031 -3.977 -3.091 1.00 88.75 73 THR A C 1
ATOM 587 O O . THR A 1 73 ? 12.189 -3.742 -3.439 1.00 88.75 73 THR A O 1
ATOM 590 N N . VAL A 1 74 ? 10.131 -4.564 -3.878 1.00 89.25 74 VAL A N 1
ATOM 591 C CA . VAL A 1 74 ? 10.433 -5.014 -5.240 1.00 89.25 74 VAL A CA 1
ATOM 592 C C . VAL A 1 74 ? 9.584 -4.236 -6.229 1.00 89.25 74 VAL A C 1
ATOM 594 O O . VAL A 1 74 ? 8.353 -4.244 -6.154 1.00 89.25 74 VAL A O 1
ATOM 597 N N . THR A 1 75 ? 10.256 -3.569 -7.159 1.00 90.56 75 THR A N 1
ATOM 598 C CA . THR A 1 75 ? 9.636 -2.788 -8.227 1.00 90.56 75 THR A CA 1
ATOM 599 C C . THR A 1 75 ? 9.987 -3.366 -9.590 1.00 90.56 75 THR A C 1
ATOM 601 O O . THR A 1 75 ? 10.955 -4.111 -9.744 1.00 90.56 75 THR A O 1
ATOM 604 N N . PHE A 1 76 ? 9.190 -3.038 -10.599 1.00 90.06 76 PHE A N 1
ATOM 605 C CA . PHE A 1 76 ? 9.483 -3.339 -11.990 1.00 90.06 76 PHE A CA 1
ATOM 606 C C . PHE A 1 76 ? 10.088 -2.112 -12.676 1.00 90.06 76 PHE A C 1
ATOM 608 O O . PHE A 1 76 ? 9.476 -1.044 -12.699 1.00 90.06 76 PHE A O 1
ATOM 615 N N . ASP A 1 77 ? 11.275 -2.279 -13.259 1.00 89.69 77 ASP A N 1
ATOM 616 C CA . ASP A 1 77 ? 11.883 -1.292 -14.147 1.00 89.69 77 ASP A CA 1
ATOM 617 C C . ASP A 1 77 ? 11.407 -1.554 -15.588 1.00 89.69 77 ASP A C 1
ATOM 619 O O . ASP A 1 77 ? 11.807 -2.558 -16.194 1.00 89.69 77 ASP A O 1
ATOM 623 N N . PRO A 1 78 ? 10.565 -0.677 -16.166 1.00 87.25 78 PRO A N 1
ATOM 624 C CA . PRO A 1 78 ? 10.032 -0.878 -17.508 1.00 87.25 78 PRO A CA 1
ATOM 625 C C . PRO A 1 78 ? 11.077 -0.693 -18.615 1.00 87.25 78 PRO A C 1
ATOM 627 O O . PRO A 1 78 ? 10.894 -1.234 -19.708 1.00 87.25 78 PRO A O 1
ATOM 630 N N . LEU A 1 79 ? 12.162 0.044 -18.360 1.00 90.25 79 LEU A N 1
ATOM 631 C CA . LEU A 1 79 ? 13.226 0.269 -19.337 1.00 90.25 79 LEU A CA 1
ATOM 632 C C . LEU A 1 79 ? 14.094 -0.984 -19.469 1.00 90.25 79 LEU A C 1
ATOM 634 O O . LEU A 1 79 ? 14.314 -1.491 -20.569 1.00 90.25 79 LEU A O 1
ATOM 638 N N . GLU A 1 80 ? 14.529 -1.507 -18.328 1.00 91.81 80 GLU A N 1
ATOM 639 C CA . GLU A 1 80 ? 15.395 -2.682 -18.240 1.00 91.81 80 GLU A CA 1
ATOM 640 C C . GLU A 1 80 ? 14.618 -4.007 -18.303 1.00 91.81 80 GLU A C 1
ATOM 642 O O . GLU A 1 80 ? 15.218 -5.075 -18.437 1.00 91.81 80 GLU A O 1
ATOM 647 N N . LYS A 1 81 ? 13.283 -3.945 -18.209 1.00 88.50 81 LYS A N 1
ATOM 648 C CA . LYS A 1 81 ? 12.355 -5.088 -18.201 1.00 88.50 81 LYS A CA 1
ATOM 649 C C . LYS A 1 81 ? 12.710 -6.130 -17.142 1.00 88.50 81 LYS A C 1
ATOM 651 O O . LYS A 1 81 ? 12.662 -7.335 -17.398 1.00 88.50 81 LYS A O 1
ATOM 656 N N . LYS A 1 82 ? 13.078 -5.668 -15.948 1.00 89.06 82 LYS A N 1
ATOM 657 C CA . LYS A 1 82 ? 13.509 -6.524 -14.837 1.00 89.06 82 LYS A CA 1
ATOM 658 C C . LYS A 1 82 ? 12.934 -6.049 -13.512 1.00 89.06 82 LYS A C 1
ATOM 660 O O . LYS A 1 82 ? 12.586 -4.882 -13.353 1.00 89.06 82 LYS A O 1
ATOM 665 N N . LEU A 1 83 ? 12.877 -6.972 -12.559 1.00 88.25 83 LEU A N 1
ATOM 666 C CA . LEU A 1 83 ? 12.596 -6.640 -11.170 1.00 88.25 83 LEU A CA 1
ATOM 667 C C . LEU A 1 83 ? 13.839 -6.034 -10.520 1.00 88.25 83 LEU A C 1
ATOM 669 O O . LEU A 1 83 ? 14.959 -6.499 -10.750 1.00 88.25 83 LEU A O 1
ATOM 673 N N . VAL A 1 84 ? 13.625 -5.009 -9.705 1.00 90.56 84 VAL A N 1
ATOM 674 C CA . VAL A 1 84 ? 14.663 -4.282 -8.980 1.00 90.56 84 VAL A CA 1
ATOM 675 C C . VAL A 1 84 ? 14.296 -4.263 -7.502 1.00 90.56 84 VAL A C 1
ATOM 677 O O . VAL A 1 84 ? 13.146 -4.037 -7.133 1.00 90.56 84 VAL A O 1
ATOM 680 N N . ALA A 1 85 ? 15.290 -4.514 -6.656 1.00 88.88 85 ALA A N 1
ATOM 681 C CA . ALA A 1 85 ? 15.194 -4.385 -5.210 1.00 88.88 85 ALA A CA 1
ATOM 682 C C . ALA A 1 85 ? 16.352 -3.514 -4.714 1.00 88.88 85 ALA A C 1
ATOM 684 O O . ALA A 1 85 ? 17.417 -3.483 -5.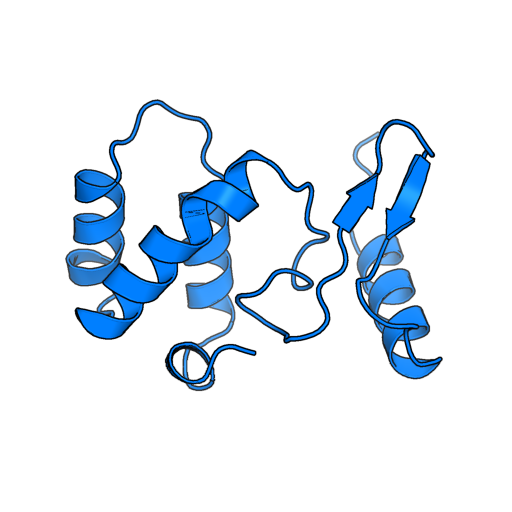338 1.00 88.88 85 ALA A O 1
ATOM 685 N N . ALA A 1 86 ? 16.139 -2.796 -3.611 1.00 84.00 86 ALA A N 1
ATOM 686 C CA . ALA A 1 86 ? 17.165 -1.930 -3.030 1.00 84.00 86 ALA A CA 1
ATOM 687 C C . ALA A 1 86 ? 18.335 -2.747 -2.463 1.00 84.00 86 ALA A C 1
ATOM 689 O O . ALA A 1 86 ? 19.495 -2.356 -2.590 1.00 84.00 86 ALA A O 1
ATOM 690 N N . GLU A 1 87 ? 18.023 -3.905 -1.882 1.00 87.00 87 GLU A N 1
ATOM 691 C CA . GLU A 1 87 ? 18.997 -4.881 -1.405 1.00 87.00 87 GLU A CA 1
ATOM 692 C C . GLU A 1 87 ? 18.836 -6.217 -2.148 1.00 87.00 87 GLU A C 1
ATOM 694 O O . GLU A 1 87 ? 17.726 -6.539 -2.591 1.00 87.00 87 GLU A O 1
ATOM 699 N N . PRO A 1 88 ? 19.908 -7.025 -2.272 1.00 87.94 88 P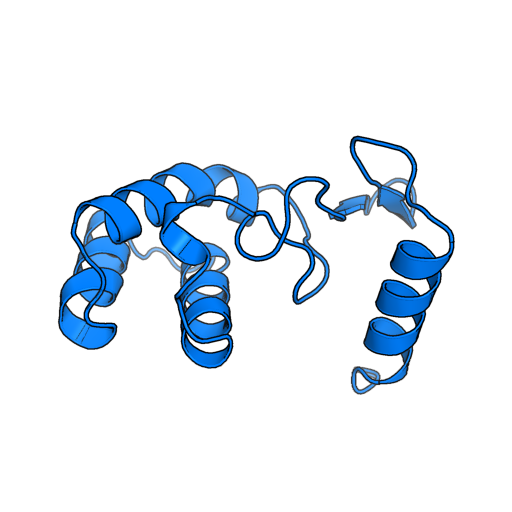RO A N 1
ATOM 700 C CA . PRO A 1 88 ? 19.813 -8.365 -2.839 1.00 87.94 88 PRO A CA 1
ATOM 701 C C . PRO A 1 88 ? 18.738 -9.201 -2.139 1.00 87.94 88 PRO A C 1
ATOM 703 O O . PRO A 1 88 ? 18.715 -9.304 -0.914 1.00 87.94 88 PRO A O 1
ATOM 706 N N . LEU A 1 89 ? 17.860 -9.816 -2.929 1.00 85.00 89 LEU A N 1
ATOM 707 C CA . LEU A 1 89 ? 16.811 -10.693 -2.417 1.00 85.00 89 LEU A CA 1
ATOM 708 C C . LEU A 1 89 ? 17.400 -12.037 -1.982 1.00 85.00 89 LEU A C 1
ATOM 710 O O . LEU A 1 89 ? 18.278 -12.591 -2.652 1.00 85.00 89 LEU A O 1
ATOM 714 N N . SER A 1 90 ? 16.890 -12.587 -0.881 1.00 87.50 90 SER A N 1
ATOM 715 C CA . SER A 1 90 ? 17.178 -13.970 -0.506 1.00 87.50 90 SER A CA 1
ATOM 716 C C . SER A 1 90 ? 16.528 -14.948 -1.492 1.00 87.50 90 SER A C 1
ATOM 718 O O . SER A 1 90 ? 15.597 -14.600 -2.221 1.00 87.50 90 SER A O 1
ATOM 720 N N . PHE A 1 91 ? 16.995 -16.199 -1.507 1.00 88.31 91 PHE A N 1
ATOM 721 C CA . PHE A 1 91 ? 16.381 -17.238 -2.339 1.00 88.31 91 PHE A CA 1
ATOM 722 C C . PHE A 1 91 ? 14.888 -17.427 -2.025 1.00 88.31 91 PHE A C 1
ATOM 724 O O . PHE A 1 91 ? 14.085 -17.553 -2.945 1.00 88.31 91 PHE A O 1
ATOM 731 N N . ASP A 1 92 ? 14.515 -17.376 -0.746 1.00 87.88 92 ASP A N 1
ATOM 732 C CA . ASP A 1 92 ? 13.124 -17.533 -0.315 1.00 87.88 92 ASP A CA 1
ATOM 733 C C . ASP A 1 92 ? 12.242 -16.381 -0.817 1.00 87.88 92 ASP A C 1
ATOM 73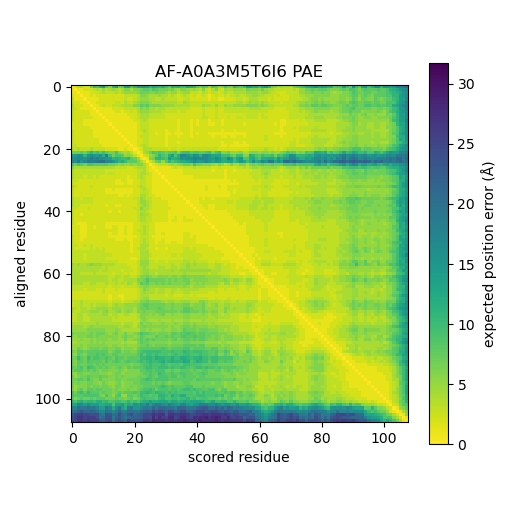5 O O . ASP A 1 92 ? 11.152 -16.623 -1.329 1.00 87.88 92 ASP A O 1
ATOM 739 N N . GLN A 1 93 ? 12.741 -15.140 -0.763 1.00 84.31 93 GLN A N 1
ATOM 740 C CA . GLN A 1 93 ? 12.032 -13.973 -1.303 1.00 84.31 93 GLN A CA 1
ATOM 741 C C . GLN A 1 93 ? 11.859 -14.071 -2.819 1.00 84.31 93 GLN A C 1
ATOM 743 O O . GLN A 1 93 ? 10.798 -13.760 -3.353 1.00 84.31 93 GLN A O 1
ATOM 748 N N . ILE A 1 94 ? 12.895 -14.535 -3.523 1.00 87.75 94 ILE A N 1
ATOM 749 C CA . ILE A 1 94 ? 12.807 -14.788 -4.962 1.00 87.75 94 ILE A CA 1
ATOM 750 C C . ILE A 1 94 ? 11.702 -15.815 -5.232 1.00 87.75 94 ILE A C 1
ATOM 752 O O . ILE A 1 94 ? 10.828 -15.565 -6.060 1.00 87.75 94 ILE A O 1
ATOM 756 N N . LEU A 1 95 ? 11.705 -16.947 -4.525 1.00 88.44 95 LEU A N 1
ATOM 757 C CA . LEU A 1 95 ? 10.716 -18.006 -4.716 1.00 88.44 95 LEU A CA 1
ATOM 758 C C . LEU A 1 95 ? 9.281 -17.522 -4.450 1.00 88.44 95 LEU A C 1
ATOM 760 O O . LEU A 1 95 ? 8.377 -17.861 -5.216 1.00 88.44 95 LEU A O 1
ATOM 764 N N . GLU A 1 96 ? 9.076 -16.708 -3.415 1.00 86.00 96 GLU A N 1
ATOM 765 C CA . GLU A 1 96 ? 7.782 -16.096 -3.095 1.00 86.00 96 GLU A CA 1
ATOM 766 C C . GLU A 1 96 ? 7.268 -15.226 -4.250 1.00 86.00 96 GLU A C 1
ATOM 768 O O . GLU A 1 96 ? 6.153 -15.435 -4.732 1.00 86.00 96 GLU A O 1
ATOM 773 N N . ILE A 1 97 ? 8.104 -14.322 -4.770 1.00 84.75 97 ILE A N 1
ATOM 774 C CA . ILE A 1 97 ? 7.743 -13.440 -5.890 1.00 84.75 97 ILE A CA 1
ATOM 775 C C . ILE A 1 97 ? 7.392 -14.255 -7.136 1.00 84.75 97 ILE A C 1
ATOM 777 O O . ILE A 1 97 ? 6.376 -13.999 -7.780 1.00 84.75 97 ILE A O 1
ATOM 781 N N . TYR A 1 98 ? 8.206 -15.257 -7.483 1.00 86.12 98 TYR A N 1
ATOM 782 C CA . TYR A 1 98 ? 7.922 -16.117 -8.635 1.00 86.12 98 TYR A CA 1
ATOM 783 C C . TYR A 1 98 ? 6.606 -16.879 -8.468 1.00 86.12 98 TYR A C 1
ATOM 785 O O . TYR A 1 98 ? 5.852 -16.998 -9.431 1.00 86.12 98 TYR A O 1
ATOM 793 N N . THR A 1 99 ? 6.307 -17.359 -7.261 1.00 86.25 99 THR A N 1
ATOM 794 C CA . THR A 1 99 ? 5.043 -18.046 -6.968 1.00 86.25 99 THR A CA 1
ATOM 795 C C . THR A 1 99 ? 3.858 -17.099 -7.168 1.00 86.25 99 THR A C 1
ATOM 797 O O . THR A 1 99 ? 2.946 -17.425 -7.924 1.00 86.25 99 THR A O 1
ATOM 800 N N . MET A 1 100 ? 3.922 -15.882 -6.616 1.00 82.06 100 MET A N 1
ATOM 801 C CA . MET A 1 100 ? 2.883 -14.857 -6.799 1.00 82.06 100 MET A CA 1
ATOM 802 C C . MET A 1 100 ? 2.656 -14.496 -8.277 1.00 82.06 100 MET A C 1
ATOM 804 O O . MET A 1 100 ? 1.515 -14.369 -8.727 1.00 82.06 100 MET A O 1
ATOM 808 N N . LEU A 1 101 ? 3.734 -14.351 -9.054 1.00 81.69 101 LEU A N 1
ATOM 809 C CA . LEU A 1 101 ? 3.651 -14.038 -10.485 1.00 81.69 101 LEU A CA 1
ATOM 810 C C . LEU A 1 101 ? 3.054 -15.187 -11.311 1.00 81.69 101 LEU A C 1
ATOM 812 O O . LEU A 1 101 ? 2.411 -14.935 -12.327 1.00 81.69 101 LEU A O 1
ATOM 816 N N . LEU A 1 102 ? 3.266 -16.438 -10.896 1.00 83.62 102 LEU A N 1
ATOM 817 C CA . LEU A 1 102 ? 2.690 -17.616 -11.550 1.00 83.62 102 LEU A CA 1
ATOM 818 C C . LEU A 1 102 ? 1.217 -17.836 -11.180 1.00 83.62 102 LEU A C 1
ATOM 820 O O . LEU A 1 102 ? 0.461 -18.344 -12.008 1.00 83.62 102 LEU A O 1
ATOM 824 N N . GLU A 1 103 ? 0.820 -17.468 -9.962 1.00 77.50 103 GLU A N 1
ATOM 825 C CA . GLU A 1 103 ? -0.559 -17.571 -9.466 1.00 77.50 103 GLU A CA 1
ATOM 826 C C . GLU A 1 103 ? -1.458 -16.424 -9.949 1.00 77.50 103 GLU A C 1
ATOM 828 O O . GLU A 1 103 ? -2.681 -16.574 -10.003 1.00 77.50 103 GLU A O 1
ATOM 833 N N . SER A 1 104 ? -0.871 -15.293 -10.345 1.00 62.22 104 SER A N 1
ATOM 834 C CA . SER A 1 104 ? -1.616 -14.167 -10.909 1.00 62.22 104 SER A CA 1
ATOM 835 C C . SER A 1 104 ? -2.227 -14.550 -12.269 1.00 62.22 104 SER A C 1
ATOM 837 O O . SER A 1 104 ? -1.511 -15.055 -13.142 1.00 62.22 104 SER A O 1
ATOM 839 N N . PRO A 1 105 ? -3.538 -14.326 -12.499 1.00 56.03 105 PRO A N 1
ATOM 840 C CA . PRO A 1 105 ? -4.171 -14.651 -13.771 1.00 56.03 105 PRO A CA 1
ATOM 841 C C . PRO A 1 105 ? -3.465 -13.894 -14.897 1.00 56.03 105 PRO A C 1
ATOM 843 O O . PRO A 1 105 ? -3.340 -12.670 -14.858 1.00 56.03 105 PRO A O 1
ATOM 846 N N . ARG A 1 106 ? -2.984 -14.629 -15.909 1.00 46.25 106 ARG A N 1
ATOM 847 C CA . ARG A 1 106 ? -2.385 -14.024 -17.102 1.00 46.25 106 ARG A CA 1
ATOM 848 C C . ARG A 1 106 ? -3.438 -13.136 -17.759 1.00 46.25 106 ARG A C 1
ATOM 850 O O . ARG A 1 106 ? -4.394 -13.655 -18.329 1.00 46.25 106 ARG A O 1
ATOM 857 N N . ILE A 1 107 ? -3.255 -11.822 -17.686 1.00 44.03 107 ILE A N 1
ATOM 858 C CA . ILE A 1 107 ? -3.965 -10.886 -18.554 1.00 44.03 107 ILE A CA 1
ATOM 859 C C . ILE A 1 107 ? -3.381 -11.117 -19.955 1.00 44.03 107 ILE A C 1
ATOM 861 O O . ILE A 1 107 ? -2.280 -10.655 -20.258 1.00 44.03 107 ILE A O 1
ATOM 865 N N . LEU A 1 108 ? -4.061 -11.958 -20.739 1.00 36.38 108 LEU A N 1
ATOM 866 C CA . LEU A 1 108 ? -3.848 -12.158 -22.176 1.00 36.38 108 LEU A CA 1
ATOM 867 C C . LEU A 1 108 ? -4.849 -11.311 -22.956 1.00 36.38 108 LEU A C 1
ATOM 869 O O . LEU A 1 108 ? -6.030 -11.289 -22.541 1.00 36.38 108 LEU A O 1
#

pLDDT: mean 87.9, std 10.61, range [36.38, 97.62]

Secondary structure (DSSP, 8-state):
--GGGTTS-HHHHHHHHHHHH--SS--HHHHHHHHHHTT---HHHHHHHHHHHHHHHH-EEPTT-STTT-SS-EEEETTTTEEEESSPPPHHHHHHHHHHHHHS----

Sequence (108 aa):
MHPLFMNIKKAILDIIEDQLTNNEEAPDAEIWNFLVDELDLTIEQADAAIAMRPRFRCEIFIAGQSPLYQTNTVTFDPLEKKLVAAEPLSFDQILEIYTMLLESPRIL

Solvent-accessible surface area (backbone atoms only — not comparable to full-atom values): 6420 Å² total; per-residue (Å²): 66,48,79,82,41,74,85,55,55,65,76,56,52,54,52,51,50,51,62,41,51,50,82,64,89,73,48,68,69,56,55,37,47,45,35,36,75,74,66,69,38,52,69,69,45,27,52,54,52,58,72,46,26,70,52,44,71,75,47,48,57,45,89,84,28,34,58,73,63,26,70,78,31,39,31,52,40,81,88,79,71,41,80,45,54,88,57,89,74,52,72,66,57,49,51,51,53,53,49,54,63,68,70,45,81,80,88,123

Mean predicted aligned error: 5.36 Å

Organism: Pseudomonas savastanoi pv. glycinea (NCBI:txid318)

Nearest PDB structures (foldseek):
  4phc-assembly2_D  TM=7.280E-01  e=1.080E+00  Homo sapiens
  4phc-assembly2_C  TM=7.291E-01  e=1.288E+00  Homo sapiens
  4phc-assembly1_B  TM=7.288E-01  e=1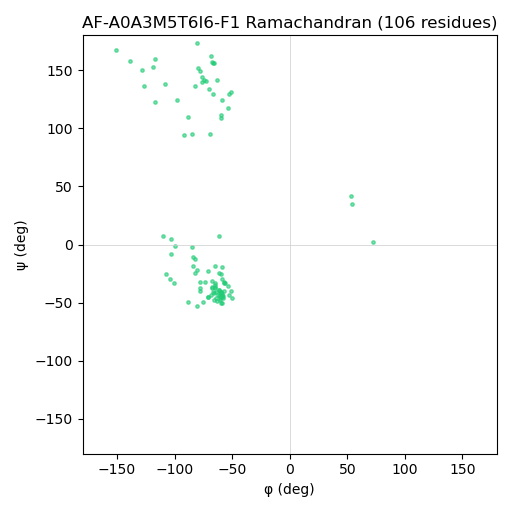.449E+00  Homo sapiens
  3v7o-assembly1_B  TM=5.253E-01  e=2.317E+00  Reston ebolavirus - Reston (1989)

Radius of gyration: 14.55 Å; Cα contacts (8 Å, |Δi|>4): 101; chains: 1; bounding box: 34×33×35 Å

Foldseek 3Di:
DPPLLPPPDPVLLQVLLCLLLDPPPQDLVNSLCCCCVVVVGDNVSSVVSSVCSVVSPVFAFDVCQDPSNDDFHWTADPVVRDIDTPDDDDPVRVVVSVVSVVPPPPPD